Protein AF-A0A965MGE3-F1 (afdb_monomer)

Sequence (66 aa):
MKRVFFLIMFLFHASYAFGQFIDTKWKVTDFLGEAWFADTKNIIGKTQDFYKGWSEGVFYSCDYAG

Structure (mmCIF, N/CA/C/O backbone):
data_AF-A0A965MGE3-F1
#
_entry.id   AF-A0A965MGE3-F1
#
loop_
_atom_site.group_PDB
_atom_site.id
_atom_site.type_symbol
_atom_site.label_atom_id
_atom_site.label_alt_id
_atom_site.label_comp_id
_atom_site.label_asym_id
_atom_site.label_entity_id
_atom_site.label_seq_id
_atom_site.pdbx_PDB_ins_code
_atom_site.Cartn_x
_atom_site.Cartn_y
_atom_site.Cartn_z
_atom_site.occupancy
_atom_site.B_iso_or_equiv
_atom_site.auth_seq_id
_atom_site.auth_comp_id
_atom_site.auth_asym_id
_atom_site.auth_atom_id
_atom_site.pdbx_PDB_model_num
ATOM 1 N N . MET A 1 1 ? -29.560 22.237 36.383 1.00 61.59 1 MET A N 1
ATOM 2 C CA . MET A 1 1 ? -30.008 21.122 35.513 1.00 61.59 1 MET A CA 1
ATOM 3 C C . MET A 1 1 ? -29.585 21.282 34.051 1.00 61.59 1 MET A C 1
ATOM 5 O O . MET A 1 1 ? -28.952 20.373 33.540 1.00 61.59 1 MET A O 1
ATOM 9 N N . LYS A 1 2 ? -29.807 22.438 33.395 1.00 71.19 2 LYS A N 1
ATOM 10 C CA . LYS A 1 2 ? -29.387 22.673 31.990 1.00 71.19 2 LYS A CA 1
ATOM 11 C C . LYS A 1 2 ? -27.893 22.405 31.714 1.00 71.19 2 LYS A C 1
ATOM 13 O O . LYS A 1 2 ? -27.559 21.782 30.722 1.00 71.19 2 LYS A O 1
ATOM 18 N N . ARG A 1 3 ? -26.997 22.811 32.623 1.00 76.06 3 ARG A N 1
ATOM 19 C CA . ARG A 1 3 ? -25.540 22.591 32.488 1.00 76.06 3 ARG A CA 1
ATOM 20 C C . ARG A 1 3 ? -25.135 21.111 32.523 1.00 76.06 3 ARG A C 1
ATOM 22 O O . ARG A 1 3 ? -24.237 20.719 31.796 1.00 76.06 3 ARG A O 1
ATOM 29 N N . VAL A 1 4 ? -25.826 20.302 33.328 1.00 82.94 4 VAL A N 1
ATOM 30 C CA . VAL A 1 4 ? -25.587 18.850 33.423 1.00 82.94 4 VAL A CA 1
ATOM 31 C C . VAL A 1 4 ? -26.067 18.151 32.150 1.00 82.94 4 VAL A C 1
ATOM 33 O O . VAL A 1 4 ? -25.376 17.286 31.632 1.00 82.94 4 VAL A O 1
ATOM 36 N N . PHE A 1 5 ? -27.198 18.593 31.595 1.00 84.62 5 PHE A N 1
ATOM 37 C CA . PHE A 1 5 ? -27.719 18.096 30.320 1.00 84.62 5 PHE A CA 1
ATOM 38 C C . PHE A 1 5 ? -26.740 18.323 29.155 1.00 84.62 5 PHE A C 1
ATOM 40 O O . PHE A 1 5 ? -26.457 17.393 28.404 1.00 84.62 5 PHE A O 1
ATOM 47 N N . PHE A 1 6 ? -26.152 19.521 29.050 1.00 81.81 6 PHE A N 1
ATOM 48 C CA . PHE A 1 6 ? -25.127 19.797 28.036 1.00 81.81 6 PHE A CA 1
ATOM 49 C C . PHE A 1 6 ? -23.848 18.974 28.242 1.00 81.81 6 PHE A C 1
ATOM 51 O O . PHE A 1 6 ? -23.260 18.525 27.263 1.00 81.81 6 PHE A O 1
ATOM 58 N N . LEU A 1 7 ? -23.448 18.725 29.494 1.00 81.25 7 LEU A N 1
ATOM 59 C CA . LEU A 1 7 ? -22.284 17.890 29.806 1.00 81.25 7 LEU A CA 1
ATOM 60 C C . LEU A 1 7 ? -22.488 16.437 29.347 1.00 81.25 7 LEU A C 1
ATOM 62 O O . LEU A 1 7 ? -21.600 15.839 28.750 1.00 81.25 7 LEU A O 1
ATOM 66 N N . ILE A 1 8 ? -23.685 15.896 29.584 1.00 82.00 8 ILE A N 1
ATOM 67 C CA . ILE A 1 8 ? -24.069 14.546 29.162 1.00 82.00 8 ILE A CA 1
ATOM 68 C C . ILE A 1 8 ? -24.099 14.457 27.629 1.00 82.00 8 ILE A C 1
ATOM 70 O O . ILE A 1 8 ? -23.506 13.544 27.064 1.00 82.00 8 ILE A O 1
ATOM 74 N N . MET A 1 9 ? -24.699 15.433 26.936 1.00 78.94 9 MET A N 1
ATOM 75 C CA . MET A 1 9 ? -24.697 15.475 25.464 1.00 78.94 9 MET A CA 1
ATOM 76 C C . MET A 1 9 ? -23.286 15.498 24.860 1.00 78.94 9 MET A C 1
ATOM 78 O O . MET A 1 9 ? -23.063 14.864 23.829 1.00 78.94 9 MET A O 1
ATOM 82 N N . PHE A 1 10 ? -22.345 16.210 25.488 1.00 75.25 10 PHE A N 1
ATOM 83 C CA . PHE A 1 10 ? -20.965 16.316 25.009 1.00 75.25 10 PHE A CA 1
ATOM 84 C C . PHE A 1 10 ? -20.199 14.992 25.154 1.00 75.25 10 PHE A C 1
ATOM 86 O O . PHE A 1 10 ? -19.454 14.608 24.257 1.00 75.25 10 PHE A O 1
ATOM 93 N N . LEU A 1 11 ? -20.442 14.248 26.239 1.00 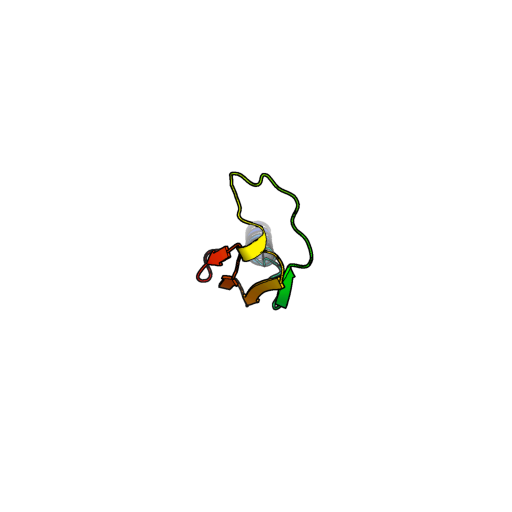73.62 11 LEU A N 1
ATOM 94 C CA . LEU A 1 11 ? -19.829 12.935 26.474 1.00 73.62 11 LEU A CA 1
ATOM 95 C C . LEU A 1 11 ? -20.311 11.864 25.479 1.00 73.62 11 LEU A C 1
ATOM 97 O O . LEU A 1 11 ? -19.5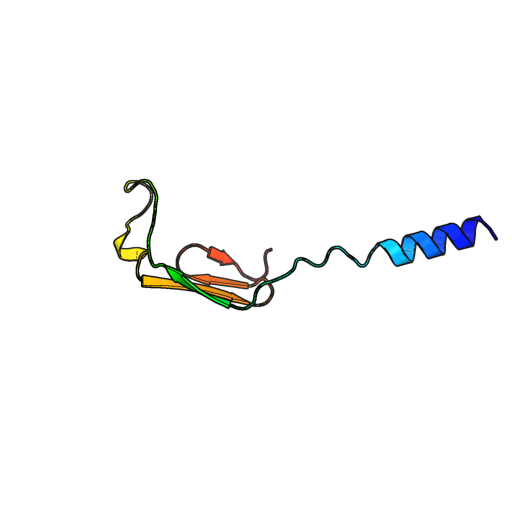37 1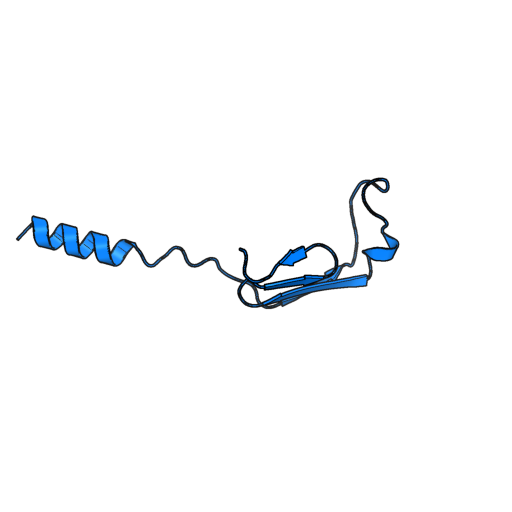0.984 25.116 1.00 73.62 11 LEU A O 1
ATOM 101 N N . PHE A 1 12 ? -21.551 11.958 24.987 1.00 68.31 12 PHE A N 1
ATOM 102 C CA . PHE A 1 12 ? -22.100 11.023 23.993 1.00 68.31 12 PHE A CA 1
ATOM 103 C C . PHE A 1 12 ? -21.764 11.372 22.529 1.00 68.31 12 PHE A C 1
ATOM 105 O O . PHE A 1 12 ? -22.012 10.556 21.645 1.00 68.31 12 PHE A O 1
ATOM 112 N N . HIS A 1 13 ? -21.192 12.549 22.243 1.00 63.78 13 HIS A N 1
ATOM 113 C CA . HIS A 1 13 ? -20.776 12.925 20.879 1.00 63.78 13 HIS A CA 1
ATOM 114 C C . HIS A 1 13 ? -19.378 12.417 20.494 1.00 63.78 13 HIS A C 1
ATOM 116 O O . HIS A 1 13 ? -19.031 12.432 19.315 1.00 63.78 13 HIS A O 1
ATOM 122 N N . ALA A 1 14 ? -18.573 11.950 21.452 1.00 61.75 14 ALA A N 1
ATOM 123 C C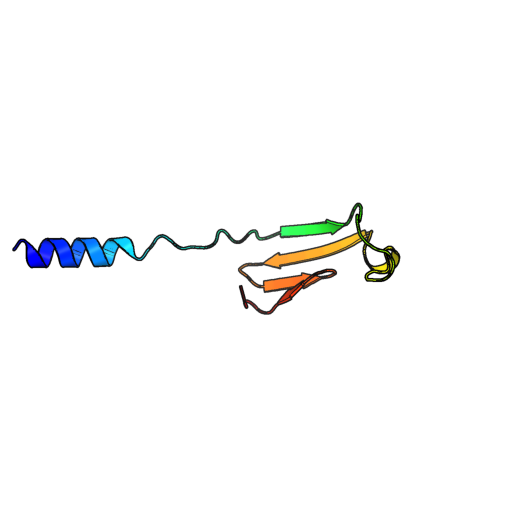A . ALA A 1 14 ? -17.181 11.565 21.206 1.00 61.75 14 ALA A CA 1
ATOM 124 C C . ALA A 1 14 ? -16.998 10.196 20.512 1.00 61.75 14 ALA A C 1
ATOM 126 O O . ALA A 1 14 ? -15.868 9.795 20.250 1.00 61.75 14 ALA A O 1
ATOM 127 N N . SER A 1 15 ? -18.070 9.455 20.214 1.00 61.31 15 SER A N 1
ATOM 128 C CA . SER A 1 15 ? -17.985 8.026 19.874 1.00 61.31 15 SER A CA 1
ATOM 129 C C . SER A 1 15 ? -18.065 7.658 18.384 1.00 61.31 15 SER A C 1
ATOM 131 O O . SER A 1 15 ? -18.262 6.484 18.092 1.00 61.31 15 SER A O 1
ATOM 133 N N . TYR A 1 16 ? -17.930 8.589 17.429 1.00 57.88 16 TYR A N 1
ATOM 134 C CA . TYR A 1 16 ? -18.226 8.272 16.013 1.00 57.88 16 TYR A CA 1
ATOM 135 C C . TYR A 1 16 ? -17.090 8.457 15.001 1.00 57.88 16 TYR A C 1
ATOM 137 O O . TYR A 1 16 ? -17.318 8.275 13.810 1.00 57.88 16 TYR A O 1
ATOM 145 N N . ALA A 1 17 ? -15.859 8.732 15.432 1.00 60.44 17 ALA A N 1
ATOM 146 C CA . ALA A 1 17 ? -14.710 8.753 14.524 1.00 60.44 17 ALA A CA 1
ATOM 147 C C . ALA A 1 17 ? -13.988 7.392 14.492 1.00 60.44 17 ALA A C 1
ATOM 149 O O . ALA A 1 17 ? -12.791 7.312 14.749 1.00 60.44 17 ALA A O 1
ATOM 150 N N . PHE A 1 18 ? -14.711 6.303 14.216 1.00 63.53 18 PHE A N 1
ATOM 151 C CA . PHE A 1 18 ? -14.060 5.036 13.882 1.00 63.53 18 PHE A CA 1
ATOM 152 C C . PHE A 1 18 ? -13.757 5.036 12.385 1.00 63.53 18 PHE A C 1
ATOM 154 O O . PHE A 1 18 ? -14.675 5.055 11.565 1.00 63.53 18 PHE A O 1
ATOM 161 N N . GLY A 1 19 ? -12.471 5.027 12.026 1.00 66.44 19 GLY A N 1
ATOM 162 C CA . GLY A 1 19 ? -12.066 4.737 10.655 1.00 66.44 19 GLY A CA 1
ATOM 163 C C . GLY A 1 19 ? -12.602 3.361 10.266 1.00 66.44 19 GLY A C 1
ATOM 164 O O . GLY A 1 19 ? -12.401 2.388 10.992 1.00 66.44 19 GLY A O 1
ATOM 165 N N . GLN A 1 20 ? -13.334 3.272 9.155 1.00 69.31 20 GLN A N 1
ATOM 166 C CA . GLN A 1 20 ? -13.728 1.975 8.615 1.00 69.31 20 GLN A CA 1
ATOM 167 C C . GLN A 1 20 ? -12.480 1.308 8.037 1.00 69.31 20 GLN A C 1
ATOM 169 O O . GLN A 1 20 ? -12.075 1.601 6.915 1.00 69.31 20 GLN A O 1
ATOM 174 N N . PHE A 1 21 ? -11.851 0.436 8.822 1.00 75.25 21 PHE A N 1
ATOM 175 C CA . PHE A 1 21 ? -10.764 -0.397 8.328 1.00 75.25 21 PHE A CA 1
ATOM 176 C C . PHE A 1 21 ? -11.340 -1.502 7.450 1.00 75.25 21 PHE A C 1
ATOM 178 O O . PHE A 1 21 ? -12.307 -2.171 7.821 1.00 75.25 21 PHE A O 1
ATOM 185 N N . ILE A 1 22 ? -10.746 -1.674 6.276 1.00 83.06 22 ILE A N 1
ATOM 186 C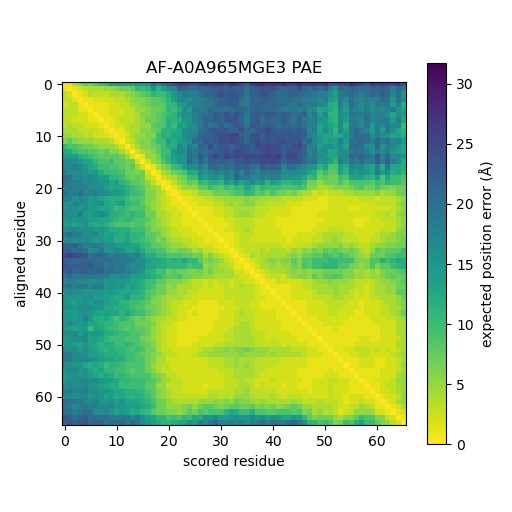 CA . ILE A 1 22 ? -11.029 -2.809 5.412 1.00 83.06 22 ILE A CA 1
ATOM 187 C C . ILE A 1 22 ? -10.007 -3.908 5.703 1.00 83.06 22 ILE A C 1
ATOM 189 O O . ILE A 1 22 ? -8.804 -3.686 5.594 1.00 83.06 22 ILE A O 1
ATOM 193 N N . ASP A 1 23 ? -10.498 -5.094 6.058 1.00 92.25 23 ASP A N 1
ATOM 194 C CA . ASP A 1 23 ? -9.673 -6.292 6.213 1.00 92.25 23 ASP A CA 1
ATOM 195 C C . ASP A 1 23 ? -9.710 -7.059 4.889 1.00 92.25 23 ASP A C 1
ATOM 197 O O . ASP A 1 23 ? -10.729 -7.649 4.521 1.00 92.25 23 ASP A O 1
ATOM 201 N N . THR A 1 24 ? -8.630 -6.986 4.114 1.00 94.69 24 THR A N 1
ATOM 202 C CA . THR A 1 24 ? -8.615 -7.501 2.740 1.00 94.69 24 THR A CA 1
ATOM 203 C C . THR A 1 24 ? -7.200 -7.770 2.236 1.00 94.69 24 THR A C 1
ATOM 205 O O . THR A 1 24 ? -6.214 -7.262 2.761 1.00 94.69 24 THR A O 1
ATOM 208 N N . LYS A 1 25 ? -7.119 -8.552 1.159 1.00 96.44 25 LYS A N 1
ATOM 209 C CA . LYS A 1 25 ? -5.914 -8.791 0.363 1.00 96.44 25 LYS A CA 1
ATOM 210 C C . LYS A 1 25 ? -6.207 -8.424 -1.083 1.00 96.44 25 LYS A C 1
ATOM 212 O O . LYS A 1 25 ? -7.104 -8.999 -1.698 1.00 96.44 25 LYS A O 1
ATOM 217 N N . TRP A 1 26 ? -5.467 -7.470 -1.631 1.00 95.75 26 TRP A N 1
ATOM 218 C CA . TRP A 1 26 ? -5.582 -7.058 -3.029 1.00 95.75 26 TRP A CA 1
ATOM 219 C C . TRP A 1 26 ? -4.413 -7.593 -3.837 1.00 95.75 26 TRP A C 1
ATOM 221 O O . TRP A 1 26 ? -3.299 -7.683 -3.333 1.00 95.75 26 TRP A O 1
ATOM 231 N N . LYS A 1 27 ? -4.662 -7.933 -5.103 1.00 97.88 27 LYS A N 1
ATOM 232 C CA . LYS A 1 27 ? -3.621 -8.258 -6.078 1.00 97.88 27 LYS A CA 1
ATOM 233 C C . LYS A 1 27 ? -3.578 -7.155 -7.121 1.00 97.88 27 LYS A C 1
ATOM 235 O O . LYS A 1 27 ? -4.614 -6.815 -7.687 1.00 97.88 27 LYS A O 1
ATOM 240 N N . VAL A 1 28 ? -2.391 -6.632 -7.399 1.00 96.12 28 VAL A N 1
ATOM 241 C CA . VAL A 1 28 ? -2.223 -5.595 -8.416 1.00 96.12 28 VAL A CA 1
ATOM 242 C C . VAL A 1 28 ? -2.388 -6.217 -9.797 1.00 96.12 28 VAL A C 1
ATOM 244 O O . VAL A 1 28 ? -1.659 -7.142 -10.159 1.00 96.12 28 VAL A O 1
ATOM 247 N N . THR A 1 29 ? -3.359 -5.733 -10.562 1.00 97.00 29 THR A N 1
ATOM 248 C CA . THR A 1 29 ? -3.627 -6.196 -11.930 1.00 97.00 29 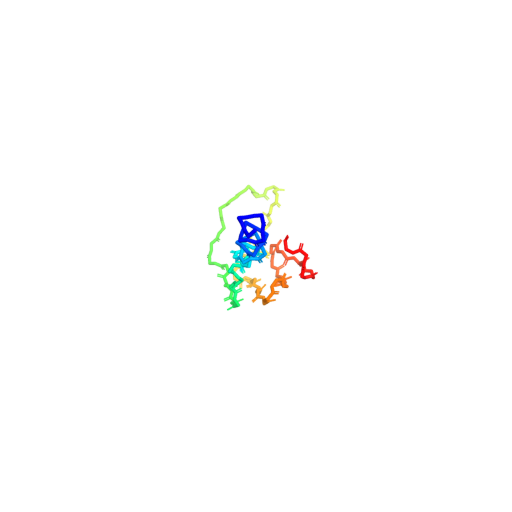THR A CA 1
ATOM 249 C C . THR A 1 29 ? -3.038 -5.272 -12.986 1.00 97.00 29 THR A C 1
ATOM 251 O O . THR A 1 29 ? -2.699 -5.749 -14.064 1.00 97.00 29 THR A O 1
ATOM 254 N N . ASP A 1 30 ? -2.881 -3.989 -12.669 1.00 94.50 30 ASP A N 1
ATOM 255 C CA . ASP A 1 30 ? -2.308 -2.975 -13.549 1.00 94.50 30 ASP A CA 1
ATOM 256 C C . ASP A 1 30 ? -1.672 -1.843 -12.722 1.00 94.50 30 ASP A C 1
ATOM 258 O O . ASP A 1 30 ? -1.969 -1.698 -11.532 1.00 94.50 30 ASP A O 1
ATOM 262 N N . PHE A 1 31 ? -0.793 -1.052 -13.334 1.00 91.25 31 PHE A N 1
ATOM 263 C CA . PHE A 1 31 ? -0.135 0.092 -12.706 1.00 91.25 31 PHE A CA 1
ATOM 264 C C . PHE A 1 31 ? -0.030 1.261 -13.685 1.00 91.25 31 PHE A C 1
ATOM 266 O O . PHE A 1 31 ? 0.589 1.146 -14.742 1.00 91.25 31 PHE A O 1
ATOM 273 N N . LEU A 1 32 ? -0.569 2.415 -13.285 1.00 92.19 32 LEU A N 1
ATOM 274 C CA . LEU A 1 32 ? -0.393 3.677 -13.991 1.00 92.19 32 LEU A CA 1
ATOM 275 C C . LEU A 1 32 ? 0.557 4.570 -13.197 1.00 92.19 32 LEU A C 1
ATOM 277 O O . LEU A 1 32 ? 0.236 5.002 -12.092 1.00 92.19 32 LEU A O 1
ATOM 281 N N . GLY A 1 33 ? 1.713 4.868 -13.777 1.00 88.00 33 GLY A N 1
ATOM 282 C CA . GLY A 1 33 ? 2.689 5.740 -13.155 1.00 88.00 33 GLY A CA 1
ATOM 283 C C . GLY A 1 33 ? 3.950 5.880 -13.984 1.00 88.00 33 GLY A C 1
ATOM 284 O O . GLY A 1 33 ? 4.099 5.331 -15.076 1.00 88.00 33 GLY A O 1
ATOM 285 N N . GLU A 1 34 ? 4.867 6.651 -13.439 1.00 86.69 34 GLU A N 1
ATOM 286 C CA . GLU A 1 34 ? 6.109 7.004 -14.088 1.00 86.69 34 GLU A CA 1
ATOM 287 C C . GLU A 1 34 ? 7.177 5.926 -13.848 1.00 86.69 34 GLU A C 1
ATOM 289 O O . GLU A 1 34 ? 7.548 5.640 -12.711 1.00 86.69 34 GLU A O 1
ATOM 294 N N . ALA A 1 35 ? 7.709 5.341 -14.929 1.00 78.56 35 ALA A N 1
ATOM 295 C CA . ALA A 1 35 ? 8.669 4.222 -14.881 1.00 78.56 35 ALA A CA 1
ATOM 296 C C . ALA A 1 35 ? 10.004 4.534 -14.167 1.00 78.56 35 ALA A C 1
ATOM 298 O O . ALA A 1 35 ? 10.810 3.648 -13.908 1.00 78.56 35 ALA A O 1
ATOM 299 N N . TRP A 1 36 ? 10.251 5.807 -13.873 1.00 84.75 36 TRP A N 1
ATOM 300 C CA . TRP A 1 36 ? 11.437 6.336 -13.215 1.00 84.75 36 TRP A CA 1
ATOM 301 C C . TRP A 1 36 ? 11.289 6.312 -11.690 1.00 84.75 36 TRP A C 1
ATOM 303 O O . TRP A 1 36 ? 12.290 6.246 -10.983 1.00 84.75 36 TRP A O 1
ATOM 313 N N . PHE A 1 37 ? 10.052 6.274 -11.191 1.00 84.19 37 PHE A N 1
ATOM 314 C CA . PHE A 1 37 ? 9.740 6.131 -9.771 1.00 84.19 37 PHE A CA 1
ATOM 315 C C . PHE A 1 37 ? 9.367 4.694 -9.384 1.00 84.19 37 PHE A C 1
ATOM 317 O O . PHE A 1 37 ? 9.344 4.375 -8.197 1.00 84.19 37 PHE A O 1
ATOM 324 N N . ALA A 1 38 ? 9.081 3.824 -10.359 1.00 88.00 38 ALA A N 1
ATOM 325 C CA . ALA A 1 38 ? 8.596 2.476 -10.098 1.00 88.00 38 ALA A CA 1
ATOM 326 C C . ALA A 1 38 ? 8.933 1.476 -11.218 1.00 88.00 38 ALA A C 1
ATOM 328 O O . ALA A 1 38 ? 8.664 1.726 -12.393 1.00 88.00 38 ALA A O 1
ATOM 329 N N . ASP A 1 39 ? 9.438 0.297 -10.839 1.00 90.75 39 ASP A N 1
ATOM 330 C CA . ASP A 1 39 ? 9.572 -0.849 -11.745 1.00 90.75 39 ASP A CA 1
ATOM 331 C C . ASP A 1 39 ? 8.293 -1.697 -11.709 1.00 90.75 39 ASP A C 1
ATOM 333 O O . ASP A 1 39 ? 8.013 -2.397 -10.730 1.00 90.75 39 ASP A O 1
ATOM 337 N N . THR A 1 40 ? 7.526 -1.669 -12.801 1.00 90.19 40 THR A N 1
ATOM 338 C CA . THR A 1 40 ? 6.240 -2.373 -12.913 1.00 90.19 40 THR A CA 1
ATOM 339 C C . THR A 1 40 ? 6.357 -3.884 -12.735 1.00 90.19 40 THR A C 1
ATOM 341 O O . THR A 1 40 ? 5.405 -4.508 -12.264 1.00 90.19 40 THR A O 1
ATOM 344 N N . LYS A 1 41 ? 7.521 -4.485 -13.023 1.00 90.69 41 LYS A N 1
ATOM 345 C CA . LYS A 1 41 ? 7.763 -5.926 -12.818 1.00 90.69 41 LYS A CA 1
ATOM 346 C C . LYS A 1 41 ? 7.759 -6.315 -11.343 1.00 90.69 41 LYS A C 1
ATOM 348 O O . LYS A 1 41 ? 7.433 -7.452 -11.006 1.00 90.69 41 LYS A O 1
ATOM 353 N N . ASN A 1 42 ? 8.098 -5.371 -10.470 1.00 92.00 42 ASN A N 1
ATOM 354 C CA . ASN A 1 42 ? 8.055 -5.559 -9.026 1.00 92.00 42 ASN A CA 1
ATOM 355 C C . ASN A 1 42 ? 6.694 -5.183 -8.432 1.00 92.00 42 ASN A C 1
ATOM 357 O O . ASN A 1 42 ? 6.513 -5.342 -7.229 1.00 92.00 42 ASN A O 1
ATOM 361 N N . ILE A 1 43 ? 5.742 -4.733 -9.260 1.00 94.12 43 ILE A N 1
ATOM 362 C CA . ILE A 1 43 ? 4.430 -4.254 -8.821 1.00 94.12 43 ILE A CA 1
ATOM 363 C C . ILE A 1 43 ? 3.296 -5.165 -9.287 1.00 94.12 43 ILE A C 1
ATOM 365 O O . ILE A 1 43 ? 2.544 -5.696 -8.469 1.00 94.12 43 ILE A O 1
ATOM 369 N N . ILE A 1 44 ? 3.163 -5.366 -10.600 1.00 95.88 44 ILE A N 1
ATOM 370 C CA . ILE A 1 44 ? 2.041 -6.112 -11.174 1.00 95.88 44 ILE A CA 1
ATOM 371 C C . ILE A 1 44 ? 2.105 -7.574 -10.716 1.00 95.88 44 ILE A C 1
ATOM 373 O O . ILE A 1 44 ? 3.143 -8.232 -10.752 1.00 95.88 44 ILE A O 1
ATOM 377 N N . GLY A 1 45 ? 0.968 -8.094 -10.259 1.00 96.69 45 GLY A N 1
ATOM 378 C CA . GLY A 1 45 ? 0.823 -9.448 -9.741 1.00 96.69 45 GLY A CA 1
ATOM 379 C C . GLY A 1 45 ? 1.219 -9.627 -8.275 1.00 96.69 45 GLY A C 1
ATOM 380 O O . GLY A 1 45 ? 0.936 -10.695 -7.726 1.00 96.69 45 GLY A O 1
ATOM 381 N N . LYS A 1 46 ? 1.821 -8.617 -7.633 1.00 97.25 46 LYS A N 1
ATOM 382 C CA . LYS A 1 46 ? 2.073 -8.605 -6.184 1.00 97.25 46 LYS A CA 1
ATOM 383 C C . LYS A 1 46 ? 0.805 -8.277 -5.404 1.00 97.25 46 LYS A C 1
ATOM 385 O O . LYS A 1 46 ? -0.221 -7.915 -5.987 1.00 97.25 46 LYS A O 1
ATOM 390 N N . THR A 1 47 ? 0.874 -8.440 -4.087 1.00 97.69 47 THR A N 1
ATOM 391 C CA . THR A 1 47 ? -0.261 -8.230 -3.191 1.00 97.69 47 THR A CA 1
ATOM 392 C C . THR A 1 47 ? -0.040 -7.076 -2.224 1.00 97.69 47 THR A C 1
ATOM 394 O O . THR A 1 47 ? 1.094 -6.674 -1.959 1.00 97.69 47 THR A O 1
ATOM 397 N N . GLN A 1 48 ? -1.151 -6.557 -1.713 1.00 96.56 48 GLN A N 1
ATOM 398 C CA . GLN A 1 48 ? -1.208 -5.644 -0.583 1.00 96.56 48 GLN A CA 1
ATOM 399 C C . GLN A 1 48 ? -2.244 -6.173 0.404 1.00 96.56 48 GLN A C 1
ATOM 401 O O . GLN A 1 48 ? -3.401 -6.400 0.032 1.00 96.56 48 GLN A O 1
ATOM 406 N N . ASP A 1 49 ? -1.817 -6.347 1.645 1.00 95.88 49 ASP A N 1
ATOM 407 C CA . ASP 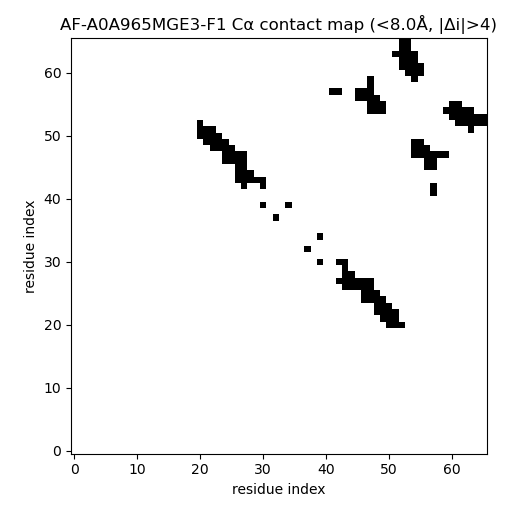A 1 49 ? -2.635 -6.854 2.734 1.00 95.88 49 ASP A CA 1
ATOM 408 C C . ASP A 1 49 ? -2.992 -5.694 3.661 1.00 95.88 49 ASP A C 1
ATOM 410 O O . ASP A 1 49 ? -2.172 -4.806 3.909 1.00 95.88 49 ASP A O 1
ATOM 414 N N . PHE A 1 50 ? -4.226 -5.710 4.159 1.00 93.25 50 PHE A N 1
ATOM 415 C CA . PHE A 1 50 ? -4.743 -4.775 5.149 1.00 93.25 50 PHE A CA 1
ATOM 416 C C . PHE A 1 50 ? -5.465 -5.558 6.239 1.00 93.25 50 PHE A C 1
ATOM 418 O O . PHE A 1 50 ? -6.302 -6.416 5.942 1.00 93.25 50 PHE A O 1
ATOM 425 N N . TYR A 1 51 ? -5.142 -5.266 7.497 1.00 91.12 51 TYR A N 1
ATOM 426 C CA . TYR A 1 51 ? -5.790 -5.885 8.647 1.00 91.12 51 TYR A CA 1
ATOM 427 C C . TYR A 1 51 ? -5.811 -4.932 9.840 1.00 91.12 51 TYR A C 1
ATOM 429 O O . TYR A 1 51 ? -4.778 -4.658 10.442 1.00 91.12 51 TYR A O 1
ATOM 437 N N . LYS A 1 52 ? -6.994 -4.430 10.206 1.00 88.12 52 LYS A N 1
ATOM 438 C CA . LYS A 1 52 ? -7.234 -3.628 11.421 1.00 88.12 52 LYS A CA 1
ATOM 439 C C . LYS A 1 52 ? -6.261 -2.457 11.632 1.00 88.12 52 LYS A C 1
ATOM 441 O O . LYS A 1 52 ? -5.958 -2.112 12.769 1.00 88.12 52 LYS A O 1
ATOM 446 N N . GLY A 1 53 ? -5.777 -1.851 10.547 1.00 85.75 53 GLY A N 1
ATOM 447 C CA . GLY A 1 53 ? -4.817 -0.738 10.564 1.00 85.75 53 GLY A CA 1
ATOM 448 C C . GLY A 1 53 ? -3.364 -1.133 10.281 1.00 85.75 53 GLY A C 1
ATOM 449 O O . GLY A 1 53 ? -2.548 -0.265 9.984 1.00 85.75 53 GLY A O 1
ATOM 450 N N . TRP A 1 54 ? -3.032 -2.422 10.312 1.00 91.00 54 TRP A N 1
ATOM 451 C CA . TRP A 1 54 ? -1.782 -2.941 9.766 1.00 91.00 54 TRP A CA 1
ATOM 452 C C . TRP A 1 54 ? -1.868 -3.067 8.244 1.00 91.00 54 TRP A C 1
ATOM 454 O O . TRP A 1 54 ? -2.930 -3.392 7.698 1.00 91.00 54 TRP A O 1
ATOM 464 N N . SER A 1 55 ? -0.749 -2.825 7.562 1.00 93.62 55 SER A N 1
ATOM 465 C CA . SER A 1 55 ? -0.625 -3.101 6.133 1.00 93.62 55 SER A CA 1
ATOM 466 C C . SER A 1 55 ? 0.764 -3.618 5.779 1.00 93.62 55 SER A C 1
ATO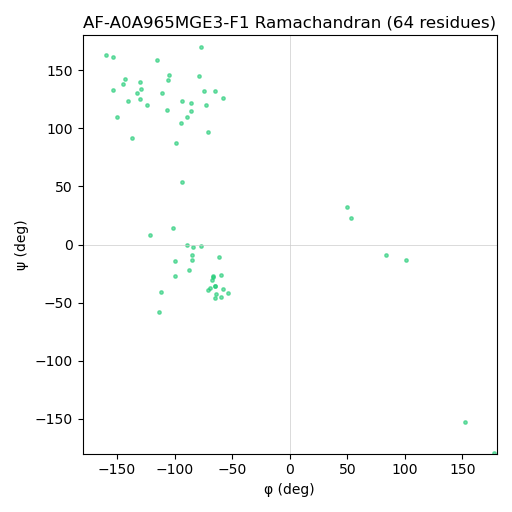M 468 O O . SER A 1 55 ? 1.758 -3.141 6.323 1.00 93.62 55 SER A O 1
ATOM 470 N N . GLU A 1 56 ? 0.831 -4.565 4.849 1.00 95.25 56 GLU A N 1
ATOM 471 C CA . GLU A 1 56 ? 2.087 -5.074 4.294 1.00 95.25 56 GLU A CA 1
ATOM 472 C C . GLU A 1 56 ? 1.910 -5.409 2.816 1.00 95.25 56 GLU A C 1
ATOM 474 O O . GLU A 1 56 ? 0.901 -5.985 2.400 1.00 95.25 56 GLU A O 1
ATOM 479 N N . GLY A 1 57 ? 2.903 -5.055 2.007 1.00 94.94 57 GLY A N 1
ATOM 480 C CA . GLY A 1 57 ? 2.929 -5.421 0.606 1.00 94.94 57 GLY A CA 1
ATOM 481 C C . GLY A 1 57 ? 3.694 -4.436 -0.252 1.00 94.94 57 GLY A C 1
ATOM 482 O O . GLY A 1 57 ? 4.635 -3.774 0.176 1.00 94.94 57 GLY A O 1
ATOM 483 N N . VAL A 1 58 ? 3.284 -4.396 -1.512 1.00 94.50 58 VAL A N 1
ATOM 484 C CA . VAL A 1 58 ? 3.991 -3.697 -2.585 1.00 94.50 58 VAL A CA 1
ATOM 485 C C . VAL A 1 58 ? 4.021 -2.170 -2.437 1.00 94.50 58 VAL A C 1
ATOM 487 O O . VAL A 1 58 ? 4.959 -1.548 -2.926 1.00 94.50 58 VAL A O 1
ATOM 490 N N . PHE A 1 59 ? 3.029 -1.563 -1.776 1.00 91.38 59 PHE A N 1
ATOM 491 C CA . PHE A 1 59 ? 2.934 -0.102 -1.644 1.00 91.38 59 PHE A CA 1
ATOM 492 C C . PHE A 1 59 ? 3.146 0.381 -0.212 1.00 91.38 59 PHE A C 1
ATOM 494 O O . PHE A 1 59 ? 3.806 1.397 -0.002 1.00 91.38 59 PHE A O 1
ATOM 501 N N . TYR A 1 60 ? 2.591 -0.335 0.764 1.00 90.81 60 TYR A N 1
ATOM 502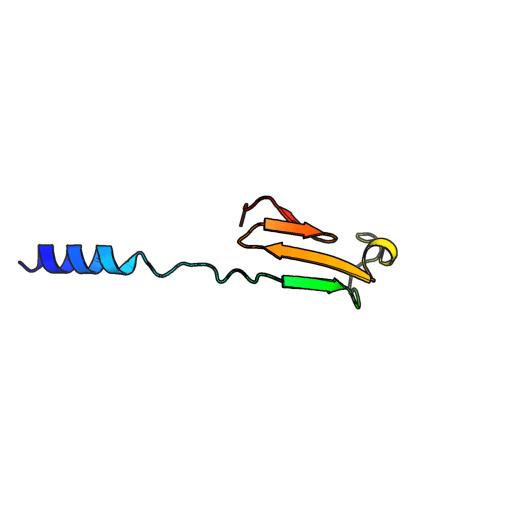 C CA . TYR A 1 60 ? 2.591 0.082 2.160 1.00 90.81 60 TYR A CA 1
ATOM 503 C C . TYR A 1 60 ? 3.085 -1.033 3.070 1.00 90.81 60 TYR A C 1
ATOM 505 O O . TYR A 1 60 ? 2.726 -2.200 2.903 1.00 90.81 60 TYR A O 1
ATOM 513 N N . SER A 1 61 ? 3.885 -0.632 4.053 1.00 93.12 61 SER A N 1
ATOM 514 C CA . SER A 1 61 ? 4.358 -1.469 5.147 1.00 93.12 61 SER A CA 1
ATOM 515 C C . SER A 1 61 ? 4.258 -0.652 6.433 1.00 93.12 61 SER A C 1
ATOM 517 O O . SER A 1 61 ? 5.173 0.102 6.768 1.00 93.12 61 SER A O 1
ATOM 519 N N . CYS A 1 62 ? 3.122 -0.762 7.119 1.00 89.56 62 CYS A N 1
ATOM 520 C CA . CYS A 1 62 ? 2.770 0.052 8.282 1.00 89.56 62 CYS A CA 1
ATOM 521 C C . CYS A 1 62 ? 2.324 -0.846 9.434 1.00 89.56 62 CYS A C 1
ATOM 523 O O . CYS A 1 62 ? 1.460 -1.704 9.248 1.00 89.56 62 CYS A O 1
ATOM 525 N N . ASP A 1 63 ? 2.827 -0.583 10.638 1.00 87.94 63 ASP A N 1
ATOM 526 C CA . ASP A 1 63 ? 2.415 -1.295 11.847 1.00 87.94 63 ASP A CA 1
ATOM 527 C C . ASP A 1 63 ? 1.374 -0.482 12.626 1.00 87.94 63 ASP A C 1
ATOM 529 O O . ASP A 1 63 ? 1.719 0.349 13.463 1.00 87.94 63 ASP A O 1
ATOM 533 N N . TYR A 1 64 ? 0.092 -0.657 12.279 1.00 81.75 64 TYR A N 1
ATOM 534 C CA . TYR A 1 64 ? -1.059 0.010 12.917 1.00 81.75 64 TYR A CA 1
ATOM 535 C C . TYR A 1 64 ? -0.971 1.545 12.990 1.00 81.75 64 TYR A C 1
ATOM 537 O O . TYR A 1 64 ? -1.626 2.172 13.821 1.00 81.75 64 TYR A O 1
ATOM 545 N N . ALA A 1 65 ? -0.169 2.152 12.114 1.00 67.62 65 ALA A N 1
ATOM 546 C CA . ALA A 1 65 ? 0.181 3.566 12.193 1.00 67.62 65 ALA A CA 1
ATOM 547 C C . ALA A 1 65 ? -0.843 4.516 11.553 1.00 67.62 65 ALA A C 1
ATOM 549 O O . ALA A 1 65 ? -0.629 5.718 11.659 1.00 67.62 65 ALA A O 1
ATOM 550 N N . GLY A 1 66 ? -1.920 3.981 10.951 1.00 56.81 66 GLY A N 1
ATOM 551 C CA . GLY A 1 66 ? -3.109 4.726 10.505 1.00 56.81 66 GLY A CA 1
ATOM 552 C C . GLY A 1 66 ? -2.821 5.977 9.690 1.00 56.81 66 GLY A C 1
ATOM 553 O O . GLY A 1 66 ? -2.785 7.063 10.305 1.00 56.81 66 GLY A O 1
#

Secondary structure (DSSP, 8-state):
-HHHHHHHHHHHSTT--------EEEE-----S-TTT--GGGTTT-EEEEETTEEEESS--BSS--

Foldseek 3Di:
DVVVVVVVVVVVVPPPPDDPWDFDKDAAQDDDDDCVVDDVVLHHRKIWGTDCQAIDIDPDGDDSPD

Solvent-accessible surface area (backbone atoms only — not comparable to full-atom values): 4221 Å² total; per-residue (Å²): 110,72,69,57,52,54,54,52,55,56,67,69,64,74,80,72,86,70,78,85,66,64,72,48,74,47,66,35,83,72,85,89,76,59,74,88,84,44,63,61,85,74,39,50,72,37,45,40,39,31,48,84,45,28,31,44,50,75,87,45,78,40,84,57,69,116

Mean predicted aligned error: 9.0 Å

Radius of gyration: 20.61 Å; Cα contacts (8 Å, |Δi|>4): 75; chains: 1; bounding box: 41×32×50 Å

pLDDT: mean 84.29, std 11.88, range [56.81, 97.88]